Protein AF-A0A7J6SKN3-F1 (afdb_monomer)

Solvent-accessible surface area (backbone atoms only — not comparable to full-atom values): 7046 Å² total; per-residu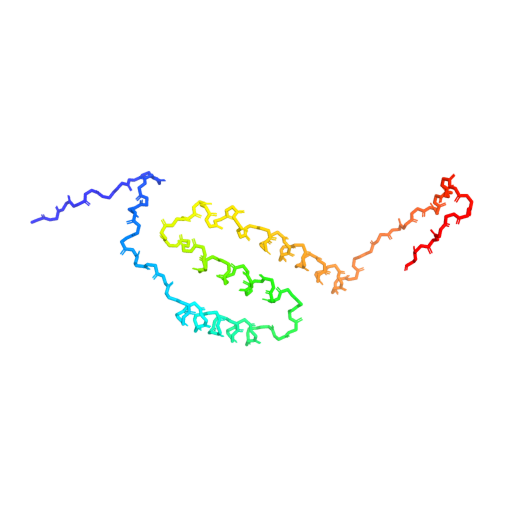e (Å²): 134,89,82,83,86,73,78,90,54,104,70,74,81,67,76,44,90,60,76,81,75,49,74,66,57,46,51,50,54,41,52,54,50,43,52,52,50,50,71,74,45,76,81,54,85,40,53,64,34,54,45,49,26,53,42,41,28,52,76,47,35,32,75,59,40,45,69,64,16,44,70,72,27,45,63,31,52,54,52,26,55,51,40,51,52,50,53,48,32,61,76,71,65,66,80,80,86,78,75,83,86,76,81,70,95,50,92,85,59,85,82,89,127

Structure (mmCIF, N/CA/C/O backbone):
data_AF-A0A7J6SKN3-F1
#
_entry.id   AF-A0A7J6SKN3-F1
#
loop_
_atom_site.group_PDB
_atom_site.id
_atom_site.type_symbol
_atom_site.label_atom_id
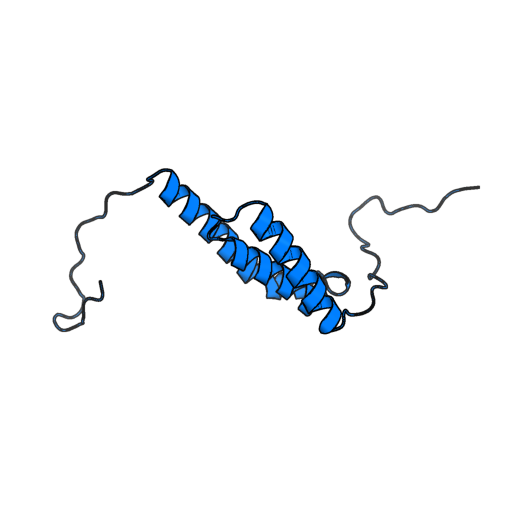_atom_site.label_alt_id
_atom_site.label_comp_id
_atom_site.label_asym_id
_atom_site.label_entity_id
_atom_site.label_seq_id
_atom_site.pdbx_PDB_ins_code
_atom_site.Cartn_x
_atom_site.Cartn_y
_atom_site.Cartn_z
_atom_site.occupancy
_atom_site.B_iso_or_equiv
_atom_site.auth_seq_id
_atom_site.auth_comp_id
_atom_site.auth_asym_id
_atom_site.auth_atom_id
_atom_site.pdbx_PDB_model_num
ATOM 1 N N . GLY A 1 1 ? 46.704 -4.745 -11.969 1.00 35.88 1 GLY A N 1
ATOM 2 C CA . GLY A 1 1 ? 46.484 -4.540 -10.523 1.00 35.88 1 GLY A CA 1
ATOM 3 C C . GLY A 1 1 ? 45.219 -3.730 -10.331 1.00 35.88 1 GLY A C 1
ATOM 4 O O . GLY A 1 1 ? 44.975 -2.840 -11.129 1.00 35.88 1 GLY A O 1
ATOM 5 N N . ARG A 1 2 ? 44.398 -4.111 -9.349 1.00 44.94 2 ARG A N 1
ATOM 6 C CA . ARG A 1 2 ? 43.085 -3.540 -8.991 1.00 44.94 2 ARG A CA 1
ATOM 7 C C . ARG A 1 2 ? 43.147 -2.044 -8.667 1.00 44.94 2 ARG A C 1
ATOM 9 O O . ARG A 1 2 ? 44.143 -1.593 -8.116 1.00 44.94 2 ARG A O 1
ATOM 16 N N . GLY A 1 3 ? 42.029 -1.343 -8.872 1.00 36.91 3 GLY A N 1
ATOM 17 C CA . GLY A 1 3 ? 41.788 -0.063 -8.201 1.00 36.91 3 GLY A CA 1
ATOM 18 C C . GLY A 1 3 ? 40.665 0.801 -8.775 1.00 36.91 3 GLY A C 1
ATOM 19 O O . GLY A 1 3 ? 40.900 1.971 -9.038 1.00 36.91 3 GLY A O 1
ATOM 20 N N . ARG A 1 4 ? 39.451 0.266 -8.983 1.00 45.47 4 ARG A N 1
ATOM 21 C CA . ARG A 1 4 ? 38.266 1.108 -9.236 1.00 45.47 4 ARG A CA 1
ATOM 22 C C . ARG A 1 4 ? 37.772 1.635 -7.885 1.00 45.47 4 ARG A C 1
ATOM 24 O O . ARG A 1 4 ? 37.175 0.878 -7.124 1.00 45.47 4 ARG A O 1
ATOM 31 N N . LEU A 1 5 ? 38.061 2.899 -7.581 1.00 48.34 5 LEU A N 1
ATOM 32 C CA . LEU A 1 5 ? 37.501 3.610 -6.430 1.00 48.34 5 LEU A CA 1
ATOM 33 C C . LEU A 1 5 ? 35.972 3.664 -6.593 1.00 48.34 5 LEU A C 1
ATOM 35 O O . LEU A 1 5 ? 35.464 4.335 -7.488 1.00 48.34 5 LEU A O 1
ATOM 39 N N . ARG A 1 6 ? 35.240 2.899 -5.775 1.00 51.88 6 ARG A N 1
ATOM 40 C CA . ARG A 1 6 ? 33.787 3.042 -5.612 1.00 51.88 6 ARG A CA 1
ATOM 41 C C . ARG A 1 6 ? 33.540 4.161 -4.605 1.00 51.88 6 ARG A C 1
ATOM 43 O O . ARG A 1 6 ? 34.114 4.140 -3.521 1.00 51.88 6 ARG A O 1
ATOM 50 N N . SER A 1 7 ? 32.705 5.114 -5.009 1.00 44.97 7 SER A N 1
ATOM 51 C CA . SER A 1 7 ? 32.234 6.245 -4.209 1.00 44.97 7 SER A CA 1
ATOM 52 C C . SER A 1 7 ? 31.741 5.786 -2.832 1.00 44.97 7 SER A C 1
ATOM 54 O O . SER A 1 7 ? 30.914 4.880 -2.735 1.00 44.97 7 SER A O 1
ATOM 56 N N . THR A 1 8 ? 32.281 6.393 -1.777 1.00 55.69 8 THR A N 1
ATOM 57 C CA . THR A 1 8 ? 32.010 6.103 -0.358 1.00 55.69 8 THR A CA 1
ATOM 58 C C . THR A 1 8 ? 30.896 6.960 0.242 1.00 55.69 8 THR A C 1
ATOM 60 O O . THR A 1 8 ? 30.632 6.876 1.437 1.00 55.69 8 THR A O 1
ATOM 63 N N . TYR A 1 9 ? 30.204 7.752 -0.570 1.00 54.00 9 TYR A N 1
ATOM 64 C CA . TYR A 1 9 ? 29.062 8.559 -0.152 1.00 54.00 9 TYR A CA 1
ATOM 65 C C . TYR A 1 9 ? 27.952 8.348 -1.179 1.00 54.00 9 TYR A C 1
ATOM 67 O O . TYR A 1 9 ? 28.243 8.312 -2.371 1.00 54.00 9 TYR A O 1
ATOM 75 N N . GLY A 1 10 ? 26.717 8.128 -0.718 1.00 53.44 10 GLY A N 1
ATOM 76 C CA . GLY A 1 10 ? 25.544 7.709 -1.501 1.00 53.44 10 GLY A CA 1
ATOM 77 C C . GLY A 1 10 ? 25.045 8.726 -2.531 1.00 53.44 10 GLY A C 1
ATOM 78 O O . GLY A 1 10 ? 23.886 9.114 -2.512 1.00 53.44 10 GLY A O 1
ATOM 79 N N . ILE A 1 11 ? 25.925 9.163 -3.424 1.00 56.69 11 ILE A N 1
ATOM 80 C CA . ILE A 1 11 ? 25.666 10.046 -4.551 1.00 56.69 11 ILE A CA 1
ATOM 81 C C . ILE A 1 11 ? 26.371 9.390 -5.736 1.00 56.69 11 ILE A C 1
ATOM 83 O O . ILE A 1 11 ? 27.599 9.291 -5.778 1.00 56.69 11 ILE A O 1
ATOM 87 N N . GLY A 1 12 ? 25.572 8.860 -6.655 1.00 44.78 12 GLY A N 1
ATOM 88 C CA . GLY A 1 12 ? 26.042 8.068 -7.786 1.00 44.78 12 GLY A CA 1
ATOM 89 C C . GLY A 1 12 ? 25.385 6.696 -7.842 1.00 44.78 12 GLY A C 1
ATOM 90 O O . GLY A 1 12 ? 26.079 5.688 -7.976 1.00 44.78 12 GLY A O 1
ATOM 91 N N . LEU A 1 13 ? 24.049 6.644 -7.767 1.00 54.97 13 LEU A N 1
ATOM 92 C CA . LEU A 1 13 ? 23.356 5.639 -8.565 1.00 54.97 13 LEU A CA 1
ATOM 93 C C . LEU A 1 13 ? 23.775 5.947 -10.004 1.00 54.97 13 LEU A C 1
ATOM 95 O O . LEU A 1 13 ? 23.442 7.000 -10.543 1.00 54.97 13 LEU A O 1
ATOM 99 N N . VAL A 1 14 ? 24.639 5.097 -10.560 1.00 50.66 14 VAL A N 1
ATOM 100 C CA . VAL A 1 14 ? 24.898 5.069 -12.002 1.00 50.66 14 VAL A CA 1
ATOM 101 C C . VAL A 1 14 ? 23.514 5.102 -12.659 1.00 50.66 14 VAL A C 1
ATOM 103 O O . VAL A 1 14 ? 22.673 4.323 -12.195 1.00 50.66 14 VAL A O 1
ATOM 106 N N . PRO A 1 15 ? 23.238 5.986 -13.644 1.00 55.16 15 PRO A N 1
ATOM 107 C CA . PRO A 1 15 ? 21.998 5.897 -14.408 1.00 55.16 15 PRO A CA 1
ATOM 108 C C . PRO A 1 15 ? 21.872 4.439 -14.805 1.00 55.16 15 PRO A C 1
ATOM 110 O O . PRO A 1 15 ? 22.834 3.898 -15.360 1.00 55.16 15 PRO A O 1
ATOM 113 N N . SER A 1 16 ? 20.805 3.759 -14.385 1.00 59.25 16 SER A N 1
ATOM 114 C CA . SER A 1 16 ? 20.741 2.353 -14.732 1.00 59.25 16 SER A CA 1
ATOM 115 C C . SER A 1 16 ? 20.747 2.311 -16.255 1.00 59.25 16 SER A C 1
ATOM 117 O O . SER A 1 16 ? 19.968 2.989 -16.922 1.00 59.25 16 SER A O 1
ATOM 119 N N . GLU A 1 17 ? 21.674 1.554 -16.828 1.00 63.94 17 GLU A N 1
ATOM 120 C CA . GLU A 1 17 ? 21.649 1.227 -18.253 1.00 63.94 17 GLU A CA 1
ATOM 121 C C . GLU A 1 17 ? 20.483 0.255 -18.540 1.00 63.94 17 GLU A C 1
ATOM 123 O O . GLU A 1 17 ? 20.550 -0.544 -19.469 1.00 63.94 17 GLU A O 1
ATOM 128 N N . ALA A 1 18 ? 19.443 0.254 -17.694 1.00 73.62 18 ALA A N 1
ATOM 129 C CA . ALA A 1 18 ? 18.310 -0.632 -17.804 1.00 73.62 18 ALA A CA 1
ATOM 130 C C . ALA A 1 18 ? 17.451 -0.175 -18.975 1.00 73.62 18 ALA A C 1
ATOM 132 O O . ALA A 1 18 ? 17.082 0.994 -19.103 1.00 73.62 18 ALA A O 1
ATOM 133 N N . GLU A 1 19 ? 17.130 -1.126 -19.837 1.00 83.00 19 GLU A N 1
ATOM 134 C CA . GLU A 1 19 ? 16.171 -0.901 -20.900 1.00 83.00 19 GLU A CA 1
ATOM 135 C C . GLU A 1 19 ? 14.761 -0.774 -20.304 1.00 83.00 19 GLU A C 1
ATOM 137 O O . GLU A 1 19 ? 14.433 -1.449 -19.320 1.00 83.00 19 GLU A O 1
ATOM 142 N N . PRO A 1 20 ? 13.907 0.091 -20.878 1.00 87.62 20 PRO A N 1
ATOM 143 C CA . PRO A 1 20 ? 12.540 0.230 -20.412 1.00 87.62 20 PRO A CA 1
ATOM 144 C C . 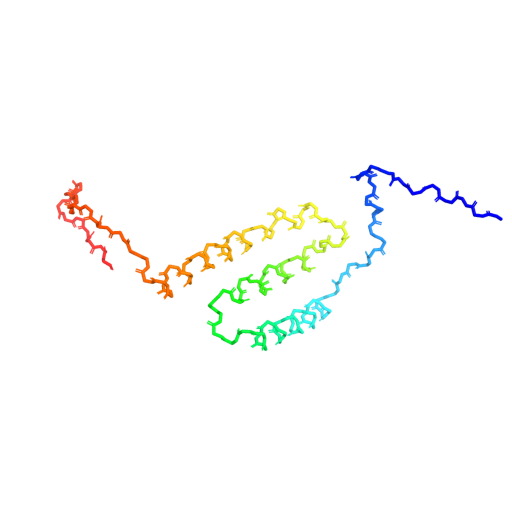PRO A 1 20 ? 11.791 -1.083 -20.615 1.00 87.62 20 PRO A C 1
ATOM 146 O O . PRO A 1 20 ? 11.768 -1.645 -21.712 1.00 87.62 20 PRO A O 1
ATOM 149 N N . ARG A 1 21 ? 11.119 -1.548 -19.563 1.00 90.56 21 ARG A N 1
ATOM 150 C CA . ARG A 1 21 ? 10.341 -2.785 -19.623 1.00 90.56 21 ARG A CA 1
ATOM 151 C C . ARG A 1 21 ? 9.148 -2.650 -20.557 1.00 90.56 21 ARG A C 1
ATOM 153 O O . ARG A 1 21 ? 8.414 -1.658 -20.525 1.00 90.56 21 ARG A O 1
ATOM 160 N N . THR A 1 22 ? 8.908 -3.696 -21.329 1.00 95.19 22 THR A N 1
ATOM 161 C CA . THR A 1 22 ? 7.741 -3.846 -22.196 1.00 95.19 22 THR A CA 1
ATOM 162 C C . THR A 1 22 ? 6.480 -4.168 -21.391 1.00 95.19 22 THR A C 1
ATOM 164 O O . THR A 1 22 ? 6.520 -4.670 -20.267 1.00 95.19 22 THR A O 1
ATOM 167 N N . SER A 1 23 ? 5.307 -3.935 -21.987 1.00 94.88 23 SER A N 1
ATOM 168 C CA . SER A 1 23 ? 4.024 -4.250 -21.341 1.00 94.88 23 SER A CA 1
ATOM 169 C C . SER A 1 23 ? 3.884 -5.736 -20.971 1.00 94.88 23 SER A C 1
ATOM 171 O O . SER A 1 23 ? 3.300 -6.053 -19.934 1.00 94.88 23 SER A O 1
ATOM 173 N N . SER A 1 24 ? 4.424 -6.650 -21.784 1.00 96.31 24 SER A N 1
ATOM 174 C CA . SER A 1 24 ? 4.432 -8.090 -21.498 1.00 96.31 24 SER A CA 1
ATOM 175 C C . SER A 1 24 ? 5.279 -8.427 -20.275 1.00 96.31 24 SER A C 1
ATOM 177 O O . SER A 1 24 ? 4.787 -9.119 -19.387 1.00 96.31 24 SER A O 1
ATOM 179 N N . GLU A 1 25 ? 6.491 -7.881 -20.181 1.00 96.12 25 GLU A N 1
ATOM 180 C CA . GLU A 1 25 ? 7.394 -8.116 -19.045 1.00 96.12 25 GLU A CA 1
ATOM 181 C C . GLU A 1 25 ? 6.818 -7.554 -17.746 1.00 96.12 25 GLU A C 1
ATOM 183 O O . GLU A 1 25 ? 6.912 -8.183 -16.695 1.00 96.12 25 GLU A O 1
ATOM 188 N N . ILE A 1 26 ? 6.164 -6.389 -17.812 1.00 96.56 26 ILE A N 1
ATOM 189 C CA . ILE A 1 26 ? 5.474 -5.806 -16.656 1.00 96.56 26 ILE A CA 1
ATOM 190 C C . ILE A 1 26 ? 4.352 -6.736 -16.184 1.00 96.56 26 ILE A C 1
ATOM 192 O O . ILE A 1 26 ? 4.222 -6.986 -14.985 1.00 96.56 26 ILE A O 1
ATOM 196 N N . ARG A 1 27 ? 3.536 -7.261 -17.108 1.00 97.75 27 ARG A N 1
ATOM 197 C CA . ARG A 1 27 ? 2.434 -8.178 -16.775 1.00 97.75 27 ARG A CA 1
ATOM 198 C C . ARG A 1 27 ? 2.940 -9.479 -16.161 1.00 97.75 27 ARG A C 1
ATOM 200 O O . ARG A 1 27 ? 2.363 -9.926 -15.174 1.00 97.75 27 ARG A O 1
ATOM 207 N N . GLU A 1 28 ? 3.993 -10.057 -16.726 1.00 98.19 28 GLU A N 1
ATOM 208 C CA . GLU A 1 28 ? 4.614 -11.286 -16.229 1.00 98.19 28 GLU A CA 1
ATOM 209 C C . GLU A 1 28 ? 5.210 -11.081 -14.832 1.00 98.19 28 GLU A C 1
ATOM 211 O O . GLU A 1 28 ? 4.827 -11.775 -13.892 1.00 98.19 28 GLU A O 1
ATOM 216 N N . ALA A 1 29 ? 6.034 -10.045 -14.650 1.00 97.38 29 ALA A N 1
ATOM 217 C CA . ALA A 1 29 ? 6.628 -9.727 -13.354 1.00 97.38 29 ALA A CA 1
ATOM 218 C C . ALA A 1 29 ? 5.563 -9.436 -12.282 1.00 97.38 29 ALA A C 1
ATOM 220 O O . ALA A 1 29 ? 5.688 -9.886 -11.140 1.00 97.38 29 ALA A O 1
ATOM 221 N N . THR A 1 30 ? 4.496 -8.717 -12.646 1.00 98.06 30 THR A N 1
ATOM 222 C CA . THR A 1 30 ? 3.374 -8.433 -11.737 1.00 98.06 30 THR A CA 1
ATOM 223 C C . THR A 1 30 ? 2.633 -9.714 -11.353 1.00 98.06 30 THR A C 1
ATOM 225 O O . THR A 1 30 ? 2.319 -9.899 -10.179 1.00 98.06 30 THR A O 1
ATOM 228 N N . ALA A 1 31 ? 2.375 -10.615 -12.306 1.00 98.12 31 ALA A N 1
ATOM 229 C CA . ALA A 1 31 ? 1.709 -11.890 -12.042 1.00 98.12 31 ALA A CA 1
ATOM 230 C C . ALA A 1 31 ? 2.547 -12.791 -11.119 1.00 98.12 31 ALA A C 1
ATOM 232 O O . ALA A 1 31 ? 2.017 -13.378 -10.173 1.00 98.12 31 ALA A O 1
ATOM 233 N N . ASP A 1 32 ? 3.858 -12.842 -11.341 1.00 98.31 32 ASP A N 1
ATOM 234 C CA . ASP A 1 32 ? 4.792 -13.584 -10.496 1.00 98.31 32 ASP A CA 1
ATOM 235 C C . ASP A 1 32 ? 4.865 -13.022 -9.075 1.00 98.31 32 ASP A C 1
ATOM 237 O O . ASP A 1 32 ? 4.885 -13.777 -8.098 1.00 98.31 32 ASP A O 1
ATOM 241 N N . TYR A 1 33 ? 4.890 -11.695 -8.942 1.00 97.88 33 TYR A N 1
ATOM 242 C CA . TYR A 1 33 ? 4.843 -11.038 -7.641 1.00 97.88 33 TYR A CA 1
ATOM 243 C C . TYR A 1 33 ? 3.523 -11.327 -6.924 1.00 97.88 33 TYR A C 1
ATOM 245 O O . TYR A 1 33 ? 3.544 -11.789 -5.784 1.00 97.88 33 TYR A O 1
ATOM 253 N N . ALA A 1 34 ? 2.390 -11.167 -7.612 1.00 97.75 34 ALA A N 1
ATOM 254 C CA . ALA A 1 34 ? 1.072 -11.471 -7.067 1.00 97.75 34 ALA A CA 1
ATOM 255 C C . ALA A 1 34 ? 0.976 -12.923 -6.586 1.00 97.75 34 ALA A C 1
ATOM 257 O O . ALA A 1 34 ? 0.502 -13.176 -5.481 1.00 97.75 34 ALA A O 1
ATOM 258 N N . LYS A 1 35 ? 1.499 -13.884 -7.358 1.00 98.00 35 LYS A N 1
ATOM 259 C CA . LYS A 1 35 ? 1.542 -15.295 -6.955 1.00 98.00 35 LYS A CA 1
ATOM 260 C C . LYS A 1 35 ? 2.313 -15.495 -5.650 1.00 98.00 35 LYS A C 1
ATOM 262 O O . LYS A 1 35 ? 1.823 -16.204 -4.776 1.00 98.00 35 LYS A O 1
ATOM 267 N N . ARG A 1 36 ? 3.486 -14.871 -5.500 1.00 97.69 36 ARG A N 1
ATOM 268 C CA . ARG A 1 36 ? 4.288 -14.961 -4.266 1.00 97.69 36 ARG A CA 1
ATOM 269 C C . ARG A 1 36 ? 3.560 -14.357 -3.068 1.00 97.69 36 ARG 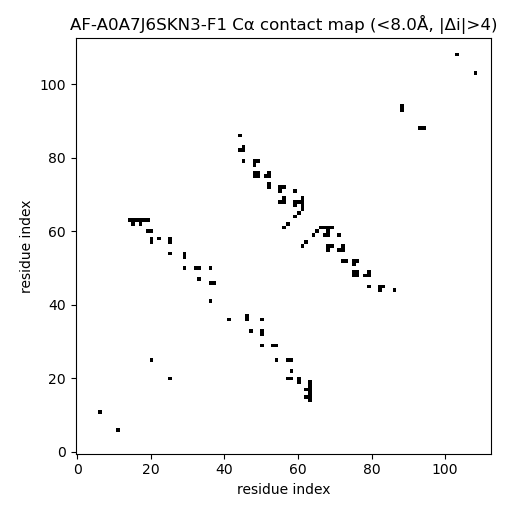A C 1
ATOM 271 O O . ARG A 1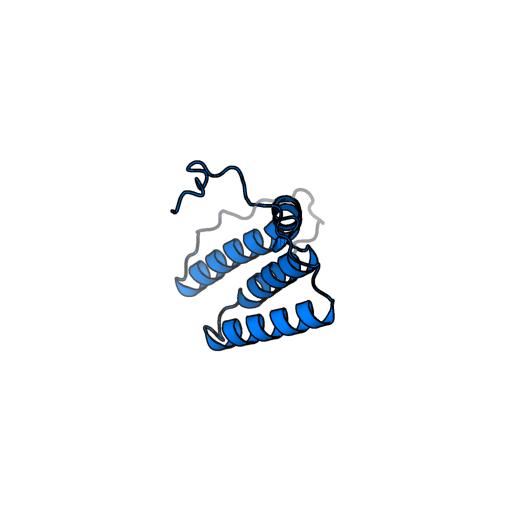 36 ? 3.525 -14.990 -2.020 1.00 97.69 36 ARG A O 1
ATOM 278 N N . VAL A 1 37 ? 2.944 -13.188 -3.239 1.00 96.81 37 VAL A N 1
ATOM 279 C CA . VAL A 1 37 ? 2.181 -12.517 -2.174 1.00 96.81 37 VAL A CA 1
ATOM 280 C C . VAL A 1 37 ? 0.959 -13.346 -1.763 1.00 96.81 37 VAL A C 1
ATOM 282 O O . VAL A 1 37 ? 0.707 -13.548 -0.580 1.00 96.81 37 VAL A O 1
ATOM 285 N N . HIS A 1 38 ? 0.224 -13.904 -2.728 1.00 96.06 38 HIS A N 1
ATOM 286 C CA . HIS A 1 38 ? -0.907 -14.788 -2.437 1.00 96.06 38 HIS A CA 1
ATOM 287 C C . HIS A 1 38 ? -0.494 -16.079 -1.726 1.00 96.06 38 HIS A C 1
ATOM 289 O O . HIS A 1 38 ? -1.275 -16.613 -0.948 1.00 96.06 38 HIS A O 1
ATOM 295 N N . GLN A 1 39 ? 0.704 -16.594 -2.007 1.00 96.81 39 GLN A N 1
ATOM 296 C CA . GLN A 1 39 ? 1.236 -17.783 -1.344 1.00 96.81 39 GLN A CA 1
ATOM 297 C C . GLN A 1 39 ? 1.748 -17.496 0.069 1.00 96.81 39 GLN A C 1
ATOM 299 O O . GLN A 1 39 ? 1.691 -18.393 0.905 1.00 96.81 39 GLN A O 1
ATOM 304 N N . SER A 1 40 ? 2.266 -16.292 0.332 1.00 95.88 40 SER A N 1
ATOM 305 C CA . SER A 1 40 ? 2.796 -15.941 1.651 1.00 95.88 40 SER A CA 1
ATOM 306 C C . SER A 1 40 ? 1.697 -15.715 2.682 1.00 95.88 40 SER A C 1
ATOM 308 O O . SER A 1 40 ? 1.817 -16.215 3.795 1.00 95.88 40 SER A O 1
ATOM 310 N N . ASP A 1 41 ? 0.644 -14.983 2.311 1.00 93.12 41 ASP A N 1
ATOM 311 C CA . ASP A 1 41 ? -0.503 -14.729 3.182 1.00 93.12 41 ASP A CA 1
ATOM 312 C C . ASP A 1 41 ? -1.795 -14.608 2.347 1.00 93.12 41 ASP A C 1
ATOM 314 O O . ASP A 1 41 ? -2.072 -13.567 1.735 1.00 93.12 41 ASP A O 1
ATOM 318 N N . PRO A 1 42 ? -2.589 -15.690 2.259 1.00 93.25 42 PRO A N 1
ATOM 319 C CA . PRO A 1 42 ? -3.860 -15.678 1.549 1.00 93.25 42 PRO A CA 1
ATOM 320 C C . PRO A 1 42 ? -4.916 -14.766 2.183 1.00 93.25 42 PRO A C 1
ATOM 322 O O . PRO A 1 42 ? -5.797 -14.308 1.452 1.00 93.25 42 PRO A O 1
ATOM 325 N N . ASP A 1 43 ? -4.829 -14.477 3.480 1.00 93.94 43 ASP A N 1
ATOM 326 C CA . ASP A 1 43 ? -5.854 -13.742 4.229 1.00 93.94 43 ASP A CA 1
ATOM 327 C C . ASP A 1 43 ? -5.478 -12.268 4.458 1.00 93.94 43 ASP A C 1
ATOM 329 O O . ASP A 1 43 ? -6.289 -11.494 4.966 1.00 93.94 43 ASP A O 1
ATOM 333 N N . ASP A 1 44 ? -4.294 -11.844 4.002 1.00 94.75 44 ASP A N 1
ATOM 334 C CA . ASP A 1 44 ? -3.896 -10.435 3.962 1.00 94.75 44 ASP A CA 1
ATOM 335 C C . ASP A 1 44 ? -4.872 -9.612 3.102 1.00 94.75 44 ASP A C 1
ATOM 337 O O . ASP A 1 44 ? -4.992 -9.799 1.881 1.00 94.75 44 ASP A O 1
ATOM 341 N N . ALA A 1 45 ? -5.565 -8.667 3.738 1.00 94.75 45 ALA A N 1
ATOM 342 C CA . ALA A 1 45 ? -6.489 -7.758 3.067 1.00 94.75 45 ALA A CA 1
ATOM 343 C C . ALA A 1 45 ? -5.739 -6.728 2.205 1.00 94.75 45 ALA A C 1
ATOM 345 O O . ALA A 1 45 ? -6.265 -6.241 1.200 1.00 94.75 45 ALA A O 1
ATOM 346 N N . CYS A 1 46 ? -4.492 -6.426 2.563 1.00 97.06 46 CYS A N 1
ATOM 347 C CA . CYS A 1 46 ? -3.687 -5.357 1.983 1.00 97.06 46 CYS A CA 1
ATOM 348 C C . CYS A 1 46 ? -2.860 -5.809 0.776 1.00 97.06 46 CYS A C 1
ATOM 350 O O . CYS A 1 46 ? -2.292 -4.973 0.069 1.00 97.06 46 CYS A O 1
ATOM 352 N N . LYS A 1 47 ? -2.818 -7.113 0.483 1.00 96.94 47 LYS A N 1
ATOM 353 C CA . LYS A 1 47 ? -1.986 -7.702 -0.578 1.00 96.94 47 LYS A CA 1
ATOM 354 C C . LYS A 1 47 ? -2.127 -7.040 -1.948 1.00 96.94 47 LYS A C 1
ATOM 356 O O . LYS A 1 47 ? -1.137 -6.856 -2.651 1.00 96.94 47 LYS A O 1
ATOM 361 N N . TYR A 1 48 ? -3.338 -6.642 -2.337 1.00 97.50 48 TYR A N 1
ATOM 362 C CA . TYR A 1 48 ? -3.565 -6.012 -3.641 1.00 97.50 48 TYR A CA 1
ATOM 363 C C . TYR A 1 48 ? -2.983 -4.598 -3.729 1.00 97.50 48 TYR A C 1
ATOM 365 O O . TYR A 1 48 ? -2.567 -4.191 -4.810 1.00 97.50 48 TYR A O 1
ATOM 373 N N . LEU A 1 49 ? -2.877 -3.877 -2.608 1.00 97.81 49 LEU A N 1
ATOM 374 C CA . LEU A 1 49 ? -2.226 -2.564 -2.572 1.00 97.81 49 LEU A CA 1
ATOM 375 C C . LEU A 1 49 ? -0.716 -2.700 -2.800 1.00 97.81 49 LEU A C 1
ATOM 377 O O . LEU A 1 49 ? -0.150 -1.937 -3.577 1.00 97.81 49 LEU A O 1
ATOM 381 N N . ALA A 1 50 ? -0.089 -3.726 -2.215 1.00 96.50 50 ALA A N 1
ATOM 382 C CA . ALA A 1 50 ? 1.317 -4.039 -2.470 1.00 96.50 50 ALA A CA 1
ATOM 383 C C . ALA A 1 50 ? 1.559 -4.447 -3.936 1.00 96.50 50 ALA A C 1
ATOM 385 O O . ALA A 1 50 ? 2.534 -4.023 -4.558 1.00 96.50 50 ALA A O 1
ATOM 386 N N . ILE A 1 51 ? 0.651 -5.239 -4.521 1.00 97.94 51 ILE A N 1
ATOM 387 C CA . ILE A 1 51 ? 0.722 -5.632 -5.938 1.00 97.94 51 ILE A CA 1
ATOM 388 C C . ILE A 1 51 ? 0.596 -4.408 -6.856 1.00 97.94 51 ILE A C 1
ATOM 390 O O . ILE A 1 51 ? 1.352 -4.293 -7.822 1.00 97.94 51 ILE A O 1
ATOM 394 N N . GLU A 1 52 ? -0.316 -3.480 -6.562 1.00 97.69 52 GLU A N 1
ATOM 395 C CA . GLU A 1 52 ? -0.488 -2.260 -7.358 1.00 97.69 52 GLU A CA 1
ATOM 396 C C . GLU A 1 52 ? 0.667 -1.265 -7.184 1.00 97.69 52 GLU A C 1
ATOM 398 O O . GLU A 1 52 ? 1.065 -0.632 -8.163 1.00 97.69 52 GLU A O 1
ATOM 403 N N . GLU A 1 53 ? 1.278 -1.169 -5.998 1.00 97.38 53 GLU A N 1
ATOM 404 C CA . GLU A 1 53 ? 2.526 -0.416 -5.816 1.00 97.38 53 GLU A CA 1
ATOM 405 C C . GLU A 1 53 ? 3.634 -0.984 -6.713 1.00 97.38 53 GLU A C 1
ATOM 407 O O . GLU A 1 53 ? 4.243 -0.247 -7.492 1.00 97.38 53 GLU A O 1
ATOM 412 N N . TYR A 1 54 ? 3.852 -2.300 -6.661 1.00 97.44 54 TYR A N 1
ATOM 413 C CA . TY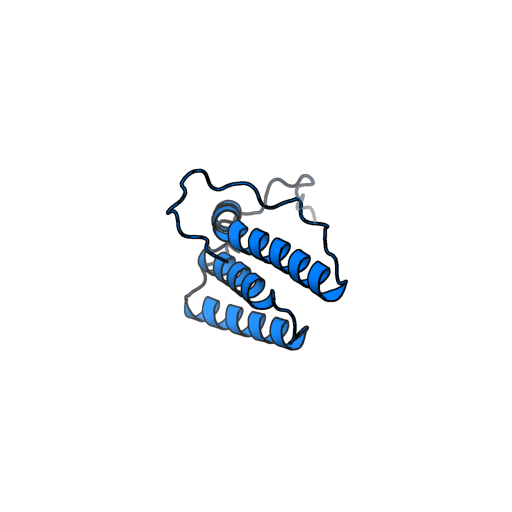R A 1 54 ? 4.869 -2.972 -7.469 1.00 97.44 54 TYR A CA 1
ATOM 414 C C . TYR A 1 54 ? 4.629 -2.780 -8.970 1.00 97.44 54 TYR A C 1
ATOM 416 O O . TYR A 1 54 ? 5.532 -2.389 -9.714 1.00 97.44 54 TYR A O 1
ATOM 424 N N . ARG A 1 55 ? 3.385 -2.982 -9.417 1.00 97.69 55 ARG A N 1
ATOM 425 C CA . ARG A 1 55 ? 2.975 -2.741 -10.803 1.00 97.69 55 ARG A CA 1
ATOM 426 C C . ARG A 1 55 ? 3.222 -1.291 -11.212 1.00 97.69 55 ARG A C 1
ATOM 428 O O . ARG A 1 55 ? 3.746 -1.053 -12.298 1.00 97.69 55 ARG A O 1
ATOM 435 N N . CYS A 1 56 ? 2.867 -0.333 -10.358 1.00 97.44 56 CYS A N 1
ATOM 436 C CA . CYS A 1 56 ? 3.081 1.086 -10.613 1.00 97.44 56 CYS A CA 1
ATOM 437 C C . CYS A 1 56 ? 4.570 1.387 -10.828 1.00 97.44 56 CYS A C 1
ATOM 439 O O . CYS A 1 56 ? 4.920 2.006 -11.835 1.00 97.44 56 CYS A O 1
ATOM 441 N N . LEU A 1 57 ? 5.446 0.883 -9.952 1.00 96.50 57 LEU A N 1
ATOM 442 C CA . LEU A 1 57 ? 6.897 1.080 -10.051 1.00 96.50 57 LEU A CA 1
ATOM 443 C C . LEU A 1 57 ? 7.472 0.514 -11.355 1.00 96.50 57 LEU A C 1
ATOM 445 O O . LEU A 1 57 ? 8.298 1.165 -11.994 1.00 96.50 57 LEU A O 1
ATOM 449 N N . LEU A 1 58 ? 6.995 -0.657 -11.789 1.00 95.75 58 LEU A N 1
ATOM 450 C CA . LEU A 1 58 ? 7.380 -1.240 -13.075 1.00 95.75 58 LEU A CA 1
ATOM 451 C C . LEU A 1 58 ? 6.899 -0.390 -14.257 1.00 95.75 58 LEU A C 1
ATOM 453 O O . LEU A 1 58 ? 7.670 -0.109 -15.170 1.00 95.75 58 LEU A O 1
ATOM 457 N N . THR A 1 59 ? 5.639 0.057 -14.241 1.00 95.75 59 THR A N 1
ATOM 458 C CA . THR A 1 59 ? 5.096 0.904 -15.319 1.00 95.75 59 THR A CA 1
ATOM 459 C C . THR A 1 59 ? 5.763 2.272 -15.400 1.00 95.75 59 THR A C 1
ATOM 461 O O . THR A 1 59 ? 5.898 2.818 -16.491 1.00 95.75 59 THR A O 1
ATOM 464 N N . ALA A 1 60 ? 6.195 2.812 -14.260 1.00 95.25 60 ALA A N 1
ATOM 465 C CA . ALA A 1 60 ? 6.909 4.076 -14.168 1.00 95.25 60 ALA A CA 1
ATOM 466 C C . ALA A 1 60 ? 8.424 3.925 -14.378 1.00 95.25 60 ALA A C 1
ATOM 468 O O . ALA A 1 60 ? 9.138 4.909 -14.239 1.00 95.25 60 ALA A O 1
ATOM 469 N N . GLN A 1 61 ? 8.908 2.720 -14.712 1.00 93.00 61 GLN A N 1
ATOM 470 C CA . GLN A 1 61 ? 10.319 2.439 -14.983 1.00 93.00 61 GLN A CA 1
ATOM 471 C C . GLN A 1 61 ? 11.242 2.887 -13.836 1.00 93.00 61 GLN A C 1
ATOM 473 O O . GLN A 1 61 ? 12.258 3.539 -14.062 1.00 93.00 61 GLN A O 1
ATOM 478 N N . ALA A 1 62 ? 10.902 2.524 -12.592 1.00 91.31 62 ALA A N 1
ATOM 479 C CA . ALA A 1 62 ? 11.636 2.940 -11.387 1.00 91.31 62 ALA A CA 1
ATOM 480 C C . ALA A 1 62 ? 13.134 2.574 -11.388 1.00 91.31 62 ALA A C 1
ATOM 482 O O . ALA A 1 62 ? 13.925 3.195 -10.675 1.00 91.31 62 ALA A O 1
ATOM 483 N N . GLU A 1 63 ? 13.528 1.570 -12.177 1.00 87.56 63 GLU A N 1
ATOM 484 C CA . GLU A 1 63 ? 14.931 1.209 -12.389 1.00 87.56 63 GLU A CA 1
ATOM 485 C C . GLU A 1 63 ? 15.694 2.318 -13.131 1.00 87.56 63 GLU A C 1
ATOM 487 O O . GLU A 1 63 ? 16.868 2.530 -12.841 1.00 87.56 63 GLU A O 1
ATOM 492 N N . ILE A 1 64 ? 15.039 3.051 -14.035 1.00 89.31 64 ILE A N 1
ATOM 493 C CA . ILE A 1 64 ? 15.610 4.152 -14.828 1.00 89.31 64 ILE A CA 1
ATOM 494 C C . ILE A 1 64 ? 15.403 5.490 -14.104 1.00 89.31 64 ILE A C 1
ATOM 496 O O . ILE A 1 64 ? 16.363 6.212 -13.847 1.00 89.31 64 ILE A O 1
ATOM 500 N N . GLU A 1 65 ? 14.156 5.799 -13.734 1.00 86.81 65 GLU A N 1
ATOM 501 C CA . GLU A 1 65 ? 13.747 7.079 -13.137 1.00 86.81 65 GLU A CA 1
ATOM 502 C C . GLU A 1 65 ? 13.135 6.864 -11.749 1.00 86.81 65 GLU A C 1
ATOM 504 O O . GLU A 1 65 ? 11.919 6.879 -11.539 1.00 86.81 65 GLU A O 1
ATOM 509 N N . THR A 1 66 ? 14.001 6.639 -10.764 1.00 88.62 66 THR A N 1
ATOM 510 C CA . THR A 1 66 ? 13.581 6.202 -9.425 1.00 88.62 66 THR A CA 1
ATOM 511 C C . THR A 1 66 ? 12.776 7.264 -8.671 1.00 88.62 66 THR A C 1
ATOM 513 O O . THR A 1 66 ? 11.775 6.933 -8.037 1.00 88.62 66 THR A O 1
ATOM 516 N N . GLU A 1 67 ? 13.174 8.539 -8.741 1.00 90.00 67 GLU A N 1
ATOM 517 C CA . GLU A 1 67 ? 12.487 9.626 -8.024 1.00 90.00 67 GLU A CA 1
ATOM 518 C C . GLU A 1 67 ? 11.089 9.897 -8.593 1.00 90.00 67 GLU A C 1
ATOM 520 O O . GLU A 1 67 ? 10.110 9.999 -7.847 1.00 90.00 67 GLU A O 1
ATOM 525 N N . GLU A 1 68 ? 10.964 9.950 -9.919 1.00 90.12 68 GLU A N 1
ATOM 526 C CA . GLU A 1 68 ? 9.677 10.178 -10.573 1.00 90.12 68 GLU A CA 1
ATOM 527 C C . GLU A 1 68 ? 8.719 9.003 -10.341 1.00 90.12 68 GLU A C 1
ATOM 529 O O . GLU A 1 68 ? 7.553 9.208 -9.988 1.00 90.12 68 GLU A O 1
ATOM 534 N N . ALA A 1 69 ? 9.205 7.765 -10.443 1.00 92.75 69 ALA A N 1
ATOM 535 C CA . ALA A 1 69 ? 8.402 6.592 -10.120 1.00 92.75 69 ALA A CA 1
ATOM 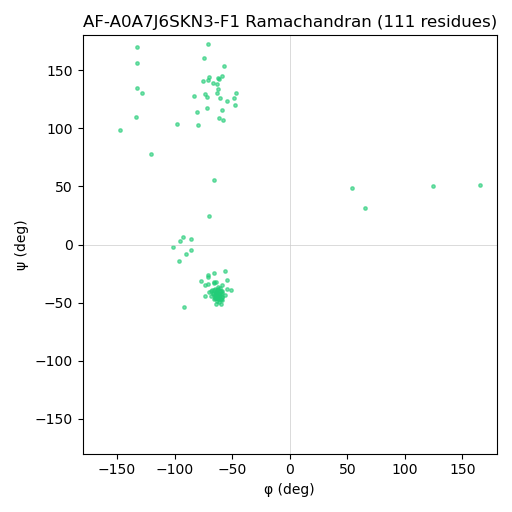536 C C . ALA A 1 69 ? 7.954 6.584 -8.650 1.00 92.75 69 ALA A C 1
ATOM 538 O O . ALA A 1 69 ? 6.782 6.319 -8.367 1.00 92.75 69 ALA A O 1
ATOM 539 N N . ALA A 1 70 ? 8.844 6.936 -7.716 1.00 92.31 70 ALA A N 1
ATOM 540 C CA . ALA A 1 70 ? 8.510 7.007 -6.298 1.00 92.31 70 ALA A CA 1
ATOM 541 C C . ALA A 1 70 ? 7.385 8.017 -6.035 1.00 92.31 70 ALA A C 1
ATOM 543 O O . ALA A 1 70 ? 6.405 7.673 -5.379 1.00 92.31 70 ALA A O 1
ATOM 544 N N . THR A 1 71 ? 7.459 9.227 -6.598 1.00 94.62 71 THR A N 1
ATOM 545 C CA . THR A 1 71 ? 6.408 10.245 -6.397 1.00 94.62 71 THR A CA 1
ATOM 546 C C . THR A 1 71 ? 5.041 9.808 -6.932 1.00 94.62 71 THR A C 1
ATOM 548 O O . THR A 1 71 ? 4.022 10.051 -6.284 1.00 94.62 71 THR A O 1
ATOM 551 N N . LYS A 1 72 ? 4.997 9.107 -8.073 1.00 93.94 72 LYS A N 1
ATOM 552 C CA . LYS A 1 72 ? 3.748 8.587 -8.660 1.00 93.94 72 LYS A CA 1
ATOM 553 C C . LYS A 1 72 ? 3.148 7.440 -7.848 1.00 93.94 72 LYS A C 1
ATOM 555 O O . LYS A 1 72 ? 1.924 7.358 -7.701 1.00 93.94 72 LYS A O 1
ATOM 560 N N . CYS A 1 73 ? 3.997 6.542 -7.355 1.00 96.31 73 CYS A N 1
ATOM 561 C CA . CYS A 1 73 ? 3.569 5.274 -6.770 1.00 96.31 73 CYS A CA 1
ATOM 562 C C . CYS A 1 73 ? 3.438 5.308 -5.244 1.00 96.31 73 CYS A C 1
ATOM 564 O O . CYS A 1 73 ? 2.763 4.444 -4.686 1.00 96.31 73 CYS A O 1
ATOM 566 N N . PHE A 1 74 ? 3.976 6.336 -4.575 1.00 95.88 74 PHE A N 1
ATOM 567 C CA . PHE A 1 74 ? 3.930 6.481 -3.115 1.00 95.88 74 PHE A CA 1
ATOM 568 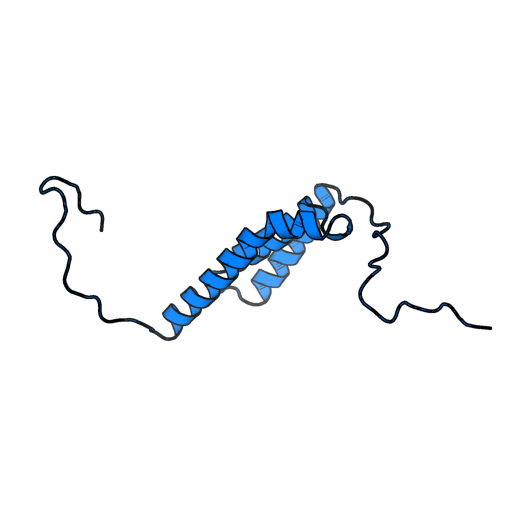C C . PHE A 1 74 ? 2.514 6.407 -2.528 1.00 95.88 74 PHE A C 1
ATOM 570 O O . PHE A 1 74 ? 2.334 5.900 -1.424 1.00 95.88 74 PHE A O 1
ATOM 577 N N . LYS A 1 75 ? 1.490 6.832 -3.281 1.00 96.75 75 LYS A N 1
ATOM 578 C CA . LYS A 1 75 ? 0.084 6.715 -2.861 1.00 96.75 75 LYS A CA 1
ATOM 579 C C . LYS A 1 75 ? -0.312 5.280 -2.489 1.00 96.75 75 LYS A C 1
ATOM 581 O O . LYS A 1 75 ? -1.046 5.085 -1.533 1.00 96.75 75 LYS A O 1
ATOM 586 N N . TRP A 1 76 ? 0.182 4.280 -3.221 1.00 97.38 76 TRP A N 1
ATOM 587 C CA . TRP A 1 76 ? -0.160 2.880 -2.971 1.00 97.38 76 TRP A CA 1
ATOM 588 C C . TRP A 1 76 ? 0.534 2.350 -1.721 1.00 97.38 76 TRP A C 1
ATOM 590 O O . TRP A 1 76 ? -0.073 1.596 -0.969 1.00 97.38 76 TRP A O 1
ATOM 600 N N . ASN A 1 77 ? 1.759 2.810 -1.459 1.00 95.94 77 ASN A N 1
ATOM 601 C CA . ASN A 1 77 ? 2.478 2.515 -0.223 1.00 95.94 77 ASN A CA 1
ATOM 602 C C . ASN A 1 77 ? 1.746 3.093 0.994 1.00 95.94 77 ASN A C 1
ATOM 604 O O . ASN A 1 77 ? 1.564 2.409 1.998 1.00 95.94 77 ASN A O 1
ATOM 608 N N . ASP A 1 78 ? 1.300 4.347 0.895 1.00 97.94 78 ASP A N 1
ATOM 609 C CA . ASP A 1 78 ? 0.563 5.009 1.971 1.00 97.94 78 ASP A CA 1
ATOM 610 C C . ASP A 1 78 ? -0.755 4.281 2.275 1.00 97.94 78 ASP A C 1
ATOM 612 O O . ASP A 1 78 ? -1.024 3.943 3.428 1.00 97.94 78 ASP A O 1
ATOM 616 N N . GLU A 1 79 ? -1.529 3.931 1.244 1.00 98.12 79 GLU A N 1
ATOM 617 C CA . GLU A 1 79 ? -2.743 3.124 1.413 1.00 98.12 79 GLU A CA 1
ATOM 618 C C . GLU A 1 79 ? -2.439 1.723 1.966 1.00 98.12 79 GLU A C 1
ATOM 620 O O . GLU A 1 79 ? -3.153 1.240 2.846 1.00 98.12 79 GLU A O 1
ATOM 625 N N . TRP A 1 80 ? -1.353 1.076 1.529 1.00 97.44 80 TRP A N 1
ATOM 626 C CA . TRP A 1 80 ? -0.932 -0.218 2.074 1.00 97.44 80 TRP A CA 1
ATOM 627 C C . TRP A 1 80 ? -0.605 -0.124 3.570 1.00 97.44 80 TRP A C 1
ATOM 629 O O . TRP A 1 80 ? -1.076 -0.948 4.352 1.00 97.44 80 TRP A O 1
ATOM 639 N N . ARG A 1 81 ? 0.127 0.911 4.005 1.00 97.50 81 ARG A N 1
ATOM 640 C CA . ARG A 1 81 ? 0.441 1.137 5.429 1.00 97.50 81 ARG A CA 1
ATOM 641 C C . ARG A 1 81 ? -0.807 1.396 6.264 1.00 97.50 81 ARG A C 1
ATOM 643 O O . ARG A 1 81 ? -0.908 0.889 7.381 1.00 97.50 81 ARG A O 1
ATOM 650 N N . ARG A 1 82 ? -1.754 2.178 5.738 1.00 97.94 82 ARG A N 1
ATOM 651 C CA . ARG A 1 82 ? -3.046 2.423 6.399 1.00 97.94 82 ARG A CA 1
ATOM 652 C C . ARG A 1 82 ? -3.837 1.130 6.543 1.00 97.94 82 ARG A C 1
ATOM 654 O O . ARG A 1 82 ? -4.284 0.822 7.642 1.00 97.94 82 ARG A O 1
ATOM 661 N N . CYS A 1 83 ? -3.907 0.338 5.476 1.00 98.06 83 CYS A N 1
ATOM 662 C CA . CYS A 1 83 ? -4.563 -0.962 5.494 1.00 98.06 83 CYS A CA 1
ATOM 663 C C . CYS A 1 83 ? -3.931 -1.914 6.522 1.00 98.06 83 CYS A C 1
ATOM 665 O O . CYS A 1 83 ? -4.654 -2.556 7.277 1.00 98.06 83 CYS A O 1
ATOM 667 N N . GLN A 1 84 ? -2.598 -1.964 6.618 1.00 97.00 84 GLN A N 1
ATOM 668 C CA . GLN A 1 84 ? -1.904 -2.787 7.618 1.00 97.00 84 GLN A CA 1
ATOM 669 C C . GLN A 1 84 ? -2.304 -2.395 9.046 1.00 97.00 84 GLN A C 1
ATOM 671 O O . GLN A 1 84 ? -2.564 -3.252 9.891 1.00 97.00 84 GLN A O 1
ATOM 676 N N . TRP A 1 85 ? -2.413 -1.092 9.311 1.00 96.88 85 TRP A N 1
ATOM 677 C CA . TRP A 1 85 ? -2.906 -0.603 10.595 1.00 96.88 85 TRP A CA 1
ATOM 678 C C . TRP A 1 85 ? -4.382 -0.952 10.833 1.00 96.88 85 TRP A C 1
ATOM 680 O O . TRP A 1 85 ? -4.757 -1.309 11.950 1.00 96.88 85 TRP A O 1
ATOM 690 N N . ASP A 1 86 ? -5.224 -0.882 9.804 1.00 97.44 86 ASP A N 1
ATOM 691 C CA . ASP A 1 86 ? -6.633 -1.268 9.895 1.00 97.44 86 ASP A CA 1
ATOM 692 C C . ASP A 1 86 ? -6.806 -2.765 10.177 1.00 97.44 86 ASP A C 1
ATOM 694 O O . ASP A 1 86 ? -7.563 -3.129 11.080 1.00 97.44 86 ASP A O 1
ATOM 698 N N . GLN A 1 87 ? -6.046 -3.621 9.492 1.00 96.25 87 GLN A N 1
ATOM 699 C CA . GLN A 1 87 ? -6.017 -5.064 9.732 1.00 96.25 87 GLN A CA 1
ATOM 700 C C . GLN A 1 87 ? -5.531 -5.385 11.151 1.00 96.25 87 GLN A C 1
ATOM 702 O O . GLN A 1 87 ? -6.144 -6.196 11.842 1.00 96.25 87 GLN A O 1
ATOM 707 N N . TYR A 1 88 ? -4.487 -4.703 11.630 1.00 96.50 88 TYR A N 1
ATOM 708 C CA . TYR A 1 88 ? -4.004 -4.855 13.004 1.00 96.50 88 TYR A CA 1
ATOM 709 C C . TYR A 1 88 ? -5.065 -4.466 14.043 1.00 96.50 88 TYR A C 1
ATOM 711 O O . TYR A 1 88 ? -5.360 -5.253 14.941 1.00 96.50 88 TYR A O 1
ATOM 719 N N . LYS A 1 89 ? -5.698 -3.290 13.904 1.00 97.06 89 LYS A N 1
ATOM 720 C CA . LYS A 1 89 ? -6.775 -2.858 14.814 1.00 97.06 89 LYS A CA 1
ATOM 721 C C . LYS A 1 89 ? -7.942 -3.839 14.829 1.00 97.06 89 LYS A C 1
ATOM 723 O O . LYS A 1 89 ? -8.500 -4.082 15.896 1.00 97.06 89 LYS A O 1
ATOM 728 N N . PHE A 1 90 ? -8.314 -4.377 13.667 1.00 95.62 90 PHE A N 1
ATOM 729 C CA . PHE A 1 90 ? -9.392 -5.354 13.556 1.00 95.62 90 PHE A CA 1
ATOM 730 C C . PHE A 1 90 ? -9.044 -6.660 14.280 1.00 95.62 90 PHE A C 1
ATOM 732 O O . PHE A 1 90 ? -9.850 -7.150 15.068 1.00 95.62 90 PHE A O 1
ATOM 739 N N . ASN A 1 91 ? -7.831 -7.176 14.074 1.00 95.25 91 ASN A N 1
ATOM 740 C CA . ASN A 1 91 ? -7.375 -8.430 14.675 1.00 95.25 91 ASN A CA 1
ATOM 741 C C . ASN A 1 91 ? -7.201 -8.331 16.199 1.00 95.25 91 ASN A C 1
ATOM 743 O O . ASN A 1 91 ? -7.565 -9.256 16.919 1.00 95.25 91 ASN A O 1
ATOM 747 N N . GLU A 1 92 ? -6.691 -7.203 16.694 1.00 97.00 92 GLU A N 1
ATOM 748 C CA . GLU A 1 92 ? -6.476 -6.959 18.128 1.00 97.00 92 GLU A CA 1
ATOM 749 C C . GLU A 1 92 ? -7.721 -6.402 18.846 1.00 97.00 92 GLU A C 1
ATOM 751 O O . GLU A 1 92 ? -7.708 -6.199 20.061 1.00 97.00 92 GLU A O 1
ATOM 756 N N . GLY A 1 93 ? -8.806 -6.118 18.117 1.00 95.62 93 GLY A N 1
ATOM 757 C CA . GLY A 1 93 ? -10.031 -5.550 18.687 1.00 95.62 93 GLY A CA 1
ATOM 758 C C . GLY A 1 93 ? -9.853 -4.136 19.254 1.00 95.62 93 GLY A C 1
ATOM 759 O O . GLY A 1 93 ? -10.523 -3.761 20.220 1.00 95.62 93 GLY A O 1
ATOM 760 N N . LEU A 1 94 ? -8.949 -3.339 18.675 1.00 95.75 94 LEU A N 1
ATOM 761 C CA . LEU A 1 94 ? -8.686 -1.970 19.118 1.00 95.75 94 LEU A CA 1
ATOM 762 C C . LEU A 1 94 ? -9.848 -1.050 18.737 1.00 95.75 94 LEU A C 1
ATOM 764 O O . LEU A 1 94 ? -10.129 -0.821 17.561 1.00 95.75 94 LEU A O 1
ATOM 768 N N . THR A 1 95 ? -10.495 -0.474 19.748 1.00 95.81 95 THR A N 1
ATOM 769 C CA . THR A 1 95 ? -11.611 0.464 19.584 1.00 95.81 95 THR A CA 1
ATOM 770 C C . THR A 1 95 ? -11.420 1.702 20.457 1.00 95.81 95 THR A C 1
ATOM 772 O O . THR A 1 95 ? -10.518 1.764 21.295 1.00 95.81 95 THR A O 1
ATOM 775 N N . TYR A 1 96 ? -12.256 2.716 20.249 1.00 93.44 96 TYR A N 1
ATOM 776 C CA . TYR A 1 96 ? -12.278 3.924 21.067 1.00 93.44 96 TYR A CA 1
ATOM 777 C C . TYR A 1 96 ? -13.716 4.274 21.456 1.00 93.44 96 TYR A C 1
ATOM 779 O O . TYR A 1 96 ? -14.672 3.879 20.791 1.00 93.44 96 TYR A O 1
ATOM 787 N N . ILE A 1 97 ? -13.870 5.014 22.555 1.00 94.88 97 ILE A N 1
ATOM 788 C CA . ILE A 1 97 ? -15.177 5.491 23.012 1.00 94.88 97 ILE A CA 1
ATOM 789 C C . ILE A 1 97 ? -15.543 6.727 22.192 1.00 94.88 97 ILE A C 1
ATOM 791 O O . ILE A 1 97 ? -14.884 7.764 22.290 1.00 94.88 97 ILE A O 1
ATOM 795 N N . GLU A 1 98 ? -16.594 6.618 21.384 1.00 92.50 98 GLU A N 1
ATOM 796 C CA . GLU A 1 98 ? -17.125 7.747 20.624 1.00 92.50 98 GLU A CA 1
ATOM 797 C C . GLU A 1 98 ? -17.820 8.761 21.541 1.00 92.50 98 GLU A C 1
ATOM 799 O O . GLU A 1 98 ? -18.510 8.410 22.502 1.00 92.50 98 GLU A O 1
ATOM 804 N N . GLY A 1 99 ? -17.637 10.046 21.238 1.00 90.62 99 GLY A N 1
ATOM 805 C CA . GLY A 1 99 ? -18.339 11.126 21.921 1.00 90.62 99 GLY A CA 1
ATOM 806 C C . GLY A 1 99 ? -19.832 11.178 21.565 1.00 90.62 99 GLY A C 1
ATOM 807 O O . GLY A 1 99 ? -20.302 10.482 20.662 1.00 90.62 99 GLY A O 1
ATOM 808 N N . PRO A 1 100 ? -20.609 12.036 22.244 1.00 91.31 100 PRO A N 1
ATOM 809 C CA . PRO A 1 100 ? -22.011 12.227 21.907 1.00 91.31 100 PRO A CA 1
ATOM 810 C C . PRO A 1 100 ? -22.170 12.754 20.473 1.00 91.31 100 PRO A C 1
ATOM 812 O O . PRO A 1 100 ? -21.415 13.613 20.018 1.00 91.31 100 PRO A O 1
ATOM 815 N N . GLN A 1 101 ? -23.203 12.269 19.783 1.00 84.75 101 GLN A N 1
ATOM 816 C CA . GLN A 1 101 ? -23.573 12.717 18.439 1.00 84.75 101 GLN A CA 1
ATOM 817 C C . GLN A 1 101 ? -23.761 14.242 18.399 1.00 84.75 101 GLN A C 1
ATOM 819 O O . GLN A 1 101 ? -24.585 14.804 19.129 1.00 84.75 101 GLN A O 1
ATOM 824 N N . ILE A 1 102 ? -23.018 14.913 17.518 1.00 86.81 102 ILE A N 1
ATOM 825 C CA . ILE A 1 102 ? -23.107 16.364 17.335 1.00 86.81 102 ILE A CA 1
ATOM 826 C C . ILE A 1 102 ? -24.384 16.694 16.552 1.00 86.81 102 ILE A C 1
ATOM 828 O O . ILE A 1 102 ? -24.771 15.998 15.610 1.00 86.81 102 ILE A O 1
ATOM 832 N N . ARG A 1 103 ? -25.070 17.776 16.937 1.00 82.62 103 ARG A N 1
ATOM 833 C CA . ARG A 1 103 ? -26.256 18.247 16.211 1.00 82.62 103 ARG A CA 1
ATOM 834 C C . ARG A 1 103 ? -25.889 18.640 14.781 1.00 82.62 103 ARG A C 1
ATOM 836 O O . ARG A 1 103 ? -24.953 19.402 14.563 1.00 82.62 103 ARG A O 1
ATOM 843 N N . LYS A 1 104 ? -26.692 18.183 13.816 1.00 85.50 104 LYS A N 1
ATOM 844 C CA . LYS A 1 104 ? -26.551 18.603 12.419 1.00 85.50 104 LYS A CA 1
ATOM 845 C C . LYS A 1 104 ? -26.688 20.115 12.284 1.00 85.50 104 LYS A C 1
ATOM 847 O O . LYS A 1 104 ? -27.552 20.715 12.926 1.00 85.50 104 LYS A O 1
ATOM 852 N N . ALA A 1 105 ? -25.931 20.685 11.350 1.00 87.62 105 ALA A N 1
ATOM 853 C CA . ALA A 1 105 ? -26.052 22.092 10.977 1.00 87.62 105 ALA A CA 1
ATOM 854 C C . ALA A 1 105 ? -27.438 22.429 10.393 1.00 87.62 105 ALA A C 1
ATOM 856 O O . ALA A 1 105 ? -27.988 23.490 10.671 1.00 87.62 105 ALA A O 1
ATOM 857 N N . TYR A 1 106 ? -28.031 21.511 9.620 1.00 90.50 106 TYR A N 1
ATOM 858 C CA . TYR A 1 106 ? -29.337 21.698 8.992 1.00 90.50 106 TYR A CA 1
ATOM 859 C C . TYR A 1 106 ? -30.274 20.526 9.293 1.00 90.50 106 TYR A C 1
ATOM 861 O O . TYR A 1 106 ? -29.913 19.362 9.118 1.00 90.50 106 TYR A O 1
ATOM 869 N N . ARG A 1 107 ? -31.499 20.833 9.742 1.00 85.31 107 ARG A N 1
ATOM 870 C CA . ARG A 1 107 ? -32.455 19.833 10.251 1.00 85.31 107 ARG A CA 1
ATOM 871 C C . ARG A 1 107 ? -32.832 18.775 9.210 1.00 85.31 107 ARG A C 1
ATOM 873 O O . ARG A 1 107 ? -32.981 17.613 9.575 1.00 85.31 107 ARG A O 1
ATOM 880 N N . PHE A 1 108 ? -32.969 19.166 7.945 1.00 90.31 108 PHE A N 1
ATOM 881 C CA . PHE A 1 108 ? -33.411 18.274 6.867 1.00 90.31 108 PHE A CA 1
ATOM 882 C C . PHE A 1 108 ? -32.258 17.643 6.080 1.00 90.31 108 PHE A C 1
ATOM 884 O O . PHE A 1 108 ? -32.504 16.920 5.120 1.00 90.31 108 PHE A O 1
ATOM 891 N N . ALA A 1 109 ? -31.003 17.892 6.471 1.00 90.44 109 ALA A N 1
ATOM 892 C CA . ALA A 1 109 ? -29.877 17.216 5.842 1.00 90.44 109 ALA A CA 1
ATOM 893 C C . ALA A 1 109 ? -29.966 15.700 6.107 1.00 90.44 109 ALA A C 1
ATOM 895 O O . ALA A 1 109 ? -30.289 15.305 7.238 1.00 90.44 109 ALA A O 1
ATOM 896 N N . PRO A 1 110 ? -29.682 14.840 5.113 1.00 87.56 110 PRO A N 1
ATOM 897 C CA . PRO A 1 110 ? -29.639 13.398 5.321 1.00 87.56 110 PRO A CA 1
ATOM 898 C C . PRO A 1 110 ? -28.534 13.034 6.322 1.00 87.56 110 PRO A C 1
ATOM 900 O O . PRO A 1 110 ? -27.483 13.666 6.361 1.00 87.56 110 PRO A O 1
ATOM 903 N N . ASN A 1 111 ? -28.793 12.033 7.169 1.00 82.38 111 ASN A N 1
ATOM 904 C CA . ASN A 1 111 ? -27.742 11.375 7.948 1.00 82.38 111 ASN A CA 1
ATOM 905 C C . ASN A 1 111 ? -27.352 10.102 7.214 1.00 82.38 111 ASN A C 1
ATOM 907 O O . ASN A 1 111 ? -28.096 9.125 7.289 1.00 82.38 111 ASN A O 1
ATOM 911 N N . TYR A 1 112 ? -26.212 10.123 6.532 1.00 82.75 112 TYR A N 1
ATOM 912 C CA . TYR A 1 112 ? -25.585 8.894 6.064 1.00 82.75 112 TYR A CA 1
ATOM 913 C C . TYR A 1 112 ? -25.012 8.175 7.286 1.00 82.75 112 TYR A C 1
ATOM 915 O O . TYR A 1 112 ? -24.339 8.801 8.107 1.00 82.75 112 TYR A O 1
ATOM 923 N N . LYS A 1 113 ? -25.388 6.908 7.445 1.00 76.06 113 LYS A N 1
ATOM 924 C CA . LYS A 1 113 ? -24.793 5.991 8.413 1.00 76.06 113 LYS A CA 1
ATOM 925 C C . LYS A 1 113 ? -23.882 5.046 7.659 1.00 76.06 113 LYS A C 1
ATOM 927 O O . LYS A 1 113 ? -24.317 4.620 6.566 1.00 76.06 113 LYS A O 1
#

Sequence (113 aa):
GRGRL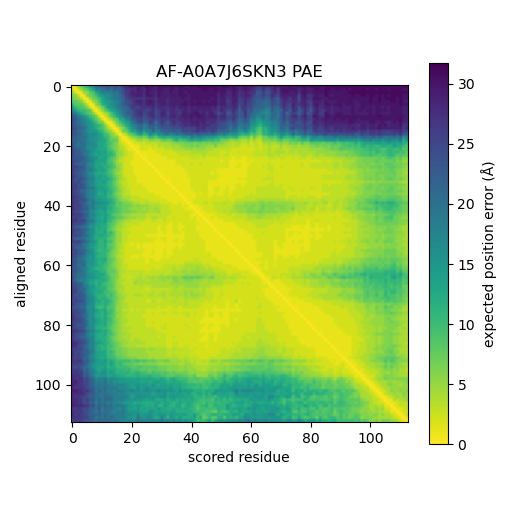RSTYGIGLVPSEAEPRTSSEIREATADYAKRVHQSDPDDACKYLAIEEYRCLLTAQAEIETEEAATKCFKWNDEWRRCQWDQYKFNEGLTYIEGPQIRKAYRFAPNYK

Secondary structure (DSSP, 8-state):
-------SSS---PPP-PPPPPHHHHHHHHHHHHHHHHHH-TT-TTHHHHHHHHHHHHHTTTTT-HHHHHHHHHHHHHHHHHHHHHHHHHHHT----PPPPPPPSSTTS----

Radius of gyration: 22.32 Å; Cα contacts (8 Å, |Δi|>4): 66; chains: 1; bounding box: 80×40×45 Å

pLDDT: mean 87.18, std 16.4, range [35.88, 98.31]

Organism: Perkinsus olseni (NCBI:txid32597)

Foldseek 3Di:
DDDDDDDPDPDDPPQQPDDQDDPVRLVVVLVVQLVVLCVVDVPQPLSVLVSQLSSQCSNVVCSRVVVVSCVRSVVSVVVSVVSVVVVVCVVVVPDDDDDDDDDDPDPPDDDDD

Mean predicted aligned error: 9.16 Å

Nearest PDB structures (foldseek):
  6tmg-assembly1_h  TM=9.667E-01  e=5.283E-08  Toxoplasma gondii GT1
  2cpt-assembly1_A  TM=3.165E-01  e=7.549E-01  Homo sapiens